Protein AF-A0A4Q4VV19-F1 (afdb_monomer_lite)

Secondary structure (DSSP, 8-state):
------------TTPPPEEEETT-------SS---S---EEEEEE-PPTT--TTT--S-S-EEEEEEE----------TT--S--PPP-------EEEES---PPP-S-B-TTTS--TT-TTT--TTTTS--S----SSPPPSSTT---BT--S-PPP--------

Sequence (166 aa):
MVRVDVEQSCLLENESTLTVAAGSEMGFGIDETSRHPGPQQAYLPRVPAGVTAMDCDGSGGWTRMYAAGTLANSSWAEPEDLSWGQAQFYTSCTQLRVTGNGTRMLGPLVNFPGTYTPTNPGVLIPGFWTYIKNYTPPGPALWPPGMKDTHVVKTFPPLEEEKDNE

pLDDT: mean 70.42, std 17.48, range [21.38, 93.88]

Foldseek 3Di:
DDDLAPVVFLQPVPADAAEDEPPDDDDDDDPDPPPDFAKDWDKDADQDPPADLNRRRRPRFIATAAIAHGQDLQPDDDPVPLPFDQADDDDDHHHYDYDDDDPDDGDDTDGPPPQDDCPDCQGRPRPPNHDDQFHDHGGDDHPPPPDDHHHGNNGDDPPPPPPPDD

Structure (mmCIF, N/CA/C/O backbone):
data_AF-A0A4Q4VV19-F1
#
_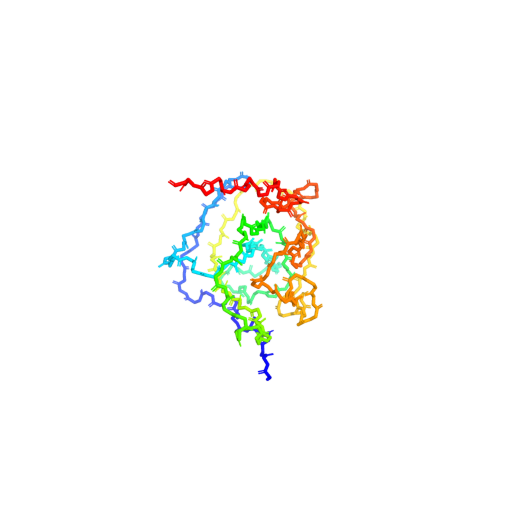entry.id   AF-A0A4Q4VV19-F1
#
loop_
_atom_site.group_PDB
_atom_site.id
_atom_site.type_symbol
_atom_site.label_atom_id
_atom_site.label_alt_id
_atom_site.label_comp_id
_atom_site.label_asym_id
_atom_site.label_entity_id
_atom_site.label_seq_id
_atom_site.pdbx_PDB_ins_code
_atom_site.Cartn_x
_atom_site.Cartn_y
_atom_site.Cartn_z
_atom_site.occupancy
_atom_site.B_iso_or_equiv
_atom_site.auth_seq_id
_atom_site.auth_comp_id
_atom_site.auth_asym_id
_atom_site.auth_atom_id
_atom_site.pdbx_PDB_model_num
ATOM 1 N N . MET A 1 1 ? 24.349 -1.673 -1.330 1.00 22.48 1 MET A N 1
ATOM 2 C CA . MET A 1 1 ? 23.567 -2.470 -0.363 1.00 22.48 1 MET A CA 1
ATOM 3 C C . MET A 1 1 ? 22.370 -1.617 0.019 1.00 22.48 1 MET A C 1
ATOM 5 O O . MET A 1 1 ? 22.543 -0.662 0.758 1.00 22.48 1 MET A O 1
ATOM 9 N N . VAL A 1 2 ? 21.216 -1.850 -0.608 1.00 21.38 2 VAL A N 1
ATOM 10 C CA . VAL A 1 2 ? 19.996 -1.050 -0.413 1.00 21.38 2 VAL A CA 1
ATOM 11 C C . VAL A 1 2 ? 19.071 -1.865 0.470 1.00 21.38 2 VAL A C 1
ATOM 13 O O . VAL A 1 2 ? 18.729 -2.993 0.118 1.00 21.38 2 VAL A O 1
ATOM 16 N N . ARG A 1 3 ? 18.729 -1.321 1.635 1.00 22.95 3 ARG A N 1
ATOM 17 C CA . ARG A 1 3 ? 17.734 -1.906 2.525 1.00 22.95 3 ARG A CA 1
ATOM 18 C C . ARG A 1 3 ? 16.349 -1.561 1.983 1.00 22.95 3 ARG A C 1
ATOM 20 O O . ARG A 1 3 ? 15.987 -0.393 1.927 1.00 22.95 3 ARG A O 1
ATOM 27 N N . VAL A 1 4 ? 15.591 -2.585 1.600 1.00 30.98 4 VAL A N 1
ATOM 28 C CA . VAL A 1 4 ? 14.123 -2.542 1.502 1.00 30.98 4 VAL A CA 1
ATOM 29 C C . VAL A 1 4 ? 13.588 -2.859 2.900 1.00 30.98 4 VAL A C 1
ATOM 31 O O . VAL A 1 4 ? 12.887 -3.844 3.109 1.00 30.98 4 VAL A O 1
ATOM 34 N N . ASP A 1 5 ? 14.018 -2.073 3.883 1.00 29.72 5 ASP A N 1
ATOM 35 C CA . ASP A 1 5 ? 13.438 -2.122 5.215 1.00 29.72 5 ASP A CA 1
ATOM 36 C C . ASP A 1 5 ? 12.301 -1.109 5.223 1.00 29.72 5 ASP A C 1
ATOM 38 O O . ASP A 1 5 ? 12.497 0.085 5.434 1.00 29.72 5 ASP A O 1
ATOM 42 N N . VAL A 1 6 ? 11.083 -1.615 5.040 1.00 42.00 6 VAL A N 1
ATOM 43 C CA . VAL A 1 6 ? 9.894 -1.010 5.652 1.00 42.00 6 VAL A CA 1
ATOM 44 C C . VAL A 1 6 ? 9.963 -1.312 7.165 1.00 42.00 6 VAL A C 1
ATOM 46 O O . VAL A 1 6 ? 9.051 -1.894 7.732 1.00 42.00 6 VAL A O 1
ATOM 49 N N . GLU A 1 7 ? 11.094 -0.993 7.814 1.00 38.69 7 GLU A N 1
ATOM 50 C CA . GLU A 1 7 ? 11.254 -0.977 9.279 1.00 38.69 7 GLU A CA 1
ATOM 51 C C . GLU A 1 7 ? 10.770 0.358 9.864 1.00 38.69 7 GLU A C 1
ATOM 53 O O . GLU A 1 7 ? 10.925 0.614 11.055 1.00 38.69 7 GLU A O 1
ATOM 58 N N . GLN A 1 8 ? 10.098 1.197 9.067 1.00 43.75 8 GLN A N 1
ATOM 59 C CA . GLN A 1 8 ? 9.054 2.043 9.632 1.00 43.75 8 GLN A CA 1
ATOM 60 C C . GLN A 1 8 ? 7.906 1.128 10.042 1.00 43.75 8 GLN A C 1
ATOM 62 O O . GLN A 1 8 ? 6.904 0.969 9.348 1.00 43.75 8 GLN A O 1
ATOM 67 N N . SER A 1 9 ? 8.099 0.489 11.190 1.00 47.19 9 SER A N 1
ATOM 68 C CA . SER A 1 9 ? 7.022 -0.004 12.019 1.00 47.19 9 SER A CA 1
ATOM 69 C C . SER A 1 9 ? 5.903 1.035 12.001 1.00 47.19 9 SER A C 1
ATOM 71 O O . SER A 1 9 ? 6.177 2.225 12.181 1.00 47.19 9 SER A O 1
ATOM 73 N N . CYS A 1 10 ? 4.656 0.612 11.812 1.00 51.34 10 CYS A N 1
ATOM 74 C CA . CYS A 1 10 ? 3.487 1.498 11.855 1.00 51.34 10 CYS A CA 1
ATOM 75 C C . CYS A 1 10 ? 3.200 1.959 13.309 1.00 51.34 10 CYS A C 1
ATOM 77 O O . CYS A 1 10 ? 2.053 2.173 13.690 1.00 51.34 10 CYS A O 1
ATOM 79 N N . LEU A 1 11 ? 4.257 2.096 14.127 1.00 51.03 11 LEU A N 1
ATOM 80 C CA . LEU A 1 11 ? 4.286 2.694 15.453 1.00 51.03 11 LEU A CA 1
ATOM 81 C C . LEU A 1 11 ? 4.033 4.188 15.287 1.00 51.03 11 LEU A C 1
ATOM 83 O O . LEU A 1 11 ? 4.935 5.023 15.272 1.00 51.03 11 LEU A O 1
ATOM 87 N N . LEU A 1 12 ? 2.760 4.506 15.112 1.00 56.03 12 LEU A N 1
ATOM 88 C CA . LEU A 1 12 ? 2.236 5.853 15.179 1.00 56.03 12 LEU A CA 1
ATOM 89 C C . LEU A 1 12 ? 2.118 6.219 16.655 1.00 56.03 12 LEU A C 1
ATOM 91 O O . LEU A 1 12 ? 1.025 6.273 17.224 1.00 56.03 12 LEU A O 1
ATOM 95 N N . GLU A 1 13 ? 3.264 6.410 17.305 1.00 51.66 13 GLU A N 1
ATOM 96 C CA . GLU A 1 13 ? 3.275 7.009 18.629 1.00 51.66 13 GLU A CA 1
ATOM 97 C C . GLU A 1 13 ? 2.723 8.434 18.488 1.00 51.66 13 GLU A C 1
ATOM 99 O O . GLU A 1 13 ? 3.317 9.285 17.829 1.00 51.66 13 GLU A O 1
ATOM 104 N N . ASN A 1 14 ? 1.572 8.687 19.123 1.00 52.53 14 ASN A N 1
ATOM 105 C CA . ASN A 1 14 ? 0.976 10.015 19.306 1.00 52.53 14 ASN A CA 1
ATOM 106 C C . ASN A 1 14 ? 0.177 10.620 18.124 1.00 52.53 14 ASN A C 1
ATOM 108 O O . ASN A 1 14 ? -0.032 11.834 18.096 1.00 52.53 14 ASN A O 1
ATOM 112 N N . GLU A 1 15 ? -0.316 9.813 17.177 1.00 61.34 15 GLU A N 1
ATOM 113 C CA . GLU A 1 15 ? -1.162 10.307 16.075 1.00 61.34 15 GLU A CA 1
ATOM 114 C C . GLU A 1 15 ? -2.671 10.176 16.367 1.00 61.34 15 GLU A C 1
ATOM 116 O O . GLU A 1 15 ? -3.120 9.251 17.043 1.00 61.34 15 GLU A O 1
ATOM 121 N N . SER A 1 16 ? -3.487 11.120 15.883 1.00 70.31 16 SER A N 1
ATOM 122 C CA . SER A 1 16 ? -4.941 11.096 16.091 1.00 70.31 16 SER A CA 1
ATOM 123 C C . SER A 1 16 ? -5.631 10.088 15.169 1.00 70.31 16 SER A C 1
ATOM 125 O O . SER A 1 16 ? -5.419 10.114 13.959 1.00 70.31 16 SER A O 1
ATOM 127 N N . THR A 1 17 ? -6.534 9.264 15.705 1.00 76.75 17 THR A N 1
ATOM 128 C CA . THR A 1 17 ? -7.353 8.351 14.893 1.00 76.75 17 THR A CA 1
ATOM 129 C C . TH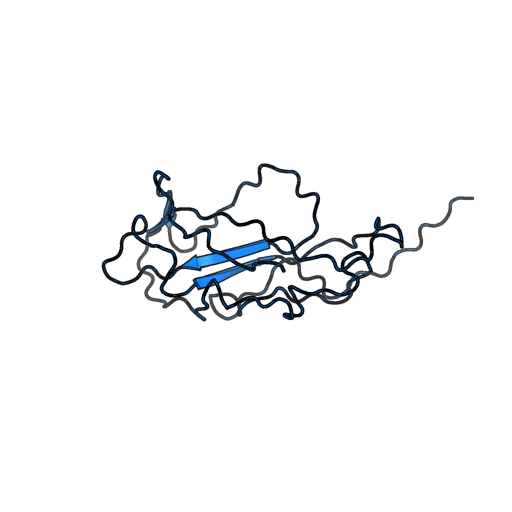R A 1 17 ? -8.482 9.087 14.158 1.00 76.75 17 THR A C 1
ATOM 131 O O . THR A 1 17 ? -9.383 9.648 14.787 1.00 76.75 17 THR A O 1
ATOM 134 N N . LEU A 1 18 ? -8.505 9.011 12.826 1.00 82.50 18 LEU A N 1
ATOM 135 C CA . LEU A 1 18 ? -9.595 9.536 12.000 1.00 82.50 18 LEU A CA 1
ATOM 136 C C . LEU A 1 18 ? -10.739 8.517 11.897 1.00 82.50 18 LEU A C 1
ATOM 138 O O . LEU A 1 18 ? -10.539 7.377 11.481 1.00 82.50 18 LEU A O 1
ATOM 142 N N . THR A 1 19 ? -11.964 8.914 12.243 1.00 86.44 19 THR A N 1
ATOM 143 C CA . THR A 1 19 ? -13.145 8.050 12.069 1.00 86.44 19 THR A CA 1
ATOM 144 C C . THR A 1 19 ? -13.738 8.226 10.674 1.00 86.44 19 THR A C 1
ATOM 146 O O . THR A 1 19 ? -14.067 9.343 10.284 1.00 86.44 19 THR A O 1
ATOM 149 N N . VAL A 1 20 ? -13.917 7.123 9.945 1.00 86.50 20 VAL A N 1
ATOM 150 C CA . VAL A 1 20 ? -14.476 7.102 8.583 1.00 86.50 20 VAL A CA 1
ATOM 151 C C . VAL A 1 20 ? -15.557 6.028 8.457 1.00 86.50 20 VAL A C 1
ATOM 153 O O . VAL A 1 20 ? -15.523 5.015 9.159 1.00 86.50 20 VAL A O 1
ATOM 156 N N . ALA A 1 21 ? -16.539 6.222 7.578 1.00 88.31 21 ALA A N 1
ATOM 157 C CA . ALA A 1 21 ? -17.501 5.172 7.242 1.00 88.31 21 ALA A CA 1
ATOM 158 C C . ALA A 1 21 ? -16.940 4.269 6.134 1.00 88.31 21 ALA A C 1
ATOM 160 O O . ALA A 1 21 ? -16.246 4.725 5.226 1.00 88.31 21 ALA A O 1
ATOM 161 N N . ALA A 1 22 ? -17.233 2.969 6.192 1.00 88.12 22 ALA A N 1
ATOM 162 C CA . ALA A 1 22 ? -16.875 2.044 5.124 1.00 88.12 22 ALA A CA 1
ATOM 163 C C . ALA A 1 22 ? -17.518 2.488 3.798 1.00 88.12 22 ALA A C 1
ATOM 165 O O . ALA A 1 22 ? -18.726 2.714 3.733 1.00 88.12 22 ALA A O 1
ATOM 166 N N . GLY A 1 23 ? -16.705 2.587 2.742 1.00 85.50 23 GLY A N 1
ATOM 167 C CA . GLY A 1 23 ? -17.132 3.072 1.426 1.00 85.50 23 GLY A CA 1
ATOM 168 C C . GLY A 1 23 ? -16.988 4.584 1.220 1.00 85.50 23 GLY A C 1
ATOM 169 O O . GLY A 1 23 ? -17.242 5.051 0.115 1.00 85.50 23 GLY A O 1
ATOM 170 N N . SER A 1 24 ? -16.568 5.345 2.235 1.00 85.94 24 SER A N 1
ATOM 171 C CA . SER A 1 24 ? -16.185 6.747 2.053 1.00 85.94 24 SER A CA 1
ATOM 172 C C . SER A 1 24 ? -14.887 6.876 1.255 1.00 85.94 24 SER A C 1
ATOM 174 O O . SER A 1 24 ? -13.967 6.072 1.412 1.00 85.94 24 SER A O 1
ATOM 176 N N . GLU A 1 25 ? -14.801 7.927 0.441 1.00 82.94 25 GLU A N 1
ATOM 177 C CA . GLU A 1 25 ? -13.544 8.361 -0.166 1.00 82.94 25 GLU A CA 1
ATOM 178 C C . GLU A 1 25 ? -12.727 9.179 0.837 1.00 82.94 25 GLU A C 1
ATOM 180 O O . GLU A 1 25 ? -13.267 9.964 1.619 1.00 82.94 25 GLU A O 1
ATOM 185 N N . MET A 1 26 ? -11.412 8.987 0.804 1.00 78.94 26 MET A N 1
ATOM 186 C CA . MET A 1 26 ? -10.449 9.735 1.603 1.00 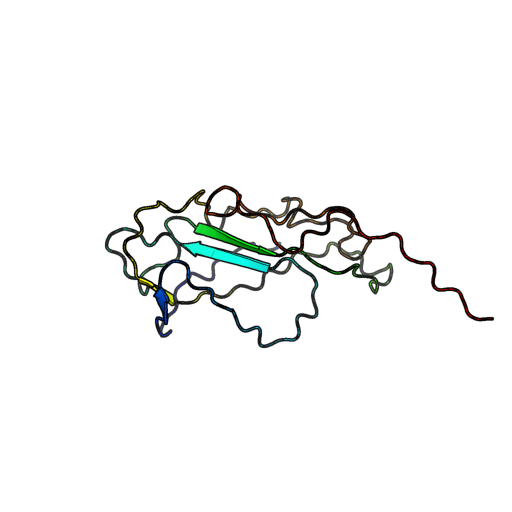78.94 26 MET A CA 1
ATOM 187 C C . MET A 1 26 ? -9.252 10.119 0.736 1.00 78.94 26 MET A C 1
ATOM 189 O O . MET A 1 26 ? -8.902 9.398 -0.198 1.00 78.94 26 MET A O 1
ATOM 193 N N . GLY A 1 27 ? -8.634 11.254 1.053 1.00 75.62 27 GLY A N 1
ATOM 194 C CA . GLY A 1 27 ? -7.437 11.746 0.379 1.00 75.62 27 GLY A CA 1
ATOM 195 C C . GLY A 1 27 ? -6.235 11.767 1.314 1.00 75.62 27 GLY A C 1
ATOM 196 O O . GLY A 1 27 ? -6.386 11.915 2.526 1.00 75.62 27 GLY A O 1
ATOM 197 N N . PHE A 1 28 ? -5.045 11.658 0.730 1.00 75.56 28 PHE A N 1
ATOM 198 C CA . PHE A 1 28 ? -3.776 11.874 1.415 1.00 75.56 28 PHE A CA 1
ATOM 199 C C . PHE A 1 28 ? -3.166 13.176 0.899 1.00 75.56 28 PHE A C 1
ATOM 201 O O . PHE A 1 28 ? -3.052 13.371 -0.312 1.00 75.56 28 PHE A O 1
ATOM 208 N N . GLY A 1 29 ? -2.812 14.076 1.816 1.00 72.00 29 GLY A N 1
ATOM 209 C CA . GLY A 1 29 ? -2.055 15.276 1.476 1.00 72.00 29 GLY A CA 1
ATOM 210 C C . GLY A 1 29 ? -0.598 14.918 1.198 1.00 72.00 29 GLY A C 1
ATOM 211 O O . GLY A 1 29 ? -0.017 14.106 1.914 1.00 72.00 29 GLY A O 1
ATOM 212 N N . ILE A 1 30 ? -0.015 15.527 0.169 1.00 68.50 30 ILE A N 1
ATOM 213 C CA . ILE A 1 30 ? 1.415 15.440 -0.133 1.00 68.50 30 ILE A CA 1
ATOM 214 C C . ILE A 1 30 ? 1.957 16.865 -0.012 1.00 68.50 30 ILE A C 1
ATOM 216 O O . ILE A 1 30 ? 1.543 17.739 -0.771 1.00 68.50 30 ILE A O 1
ATOM 220 N N . ASP A 1 31 ? 2.834 17.105 0.966 1.00 67.00 31 ASP A N 1
ATOM 221 C CA . ASP A 1 31 ? 3.391 18.438 1.285 1.00 67.00 31 ASP A CA 1
ATOM 222 C C . ASP A 1 31 ? 4.672 18.760 0.490 1.00 67.00 31 ASP A C 1
ATOM 224 O O . ASP A 1 31 ? 5.459 19.647 0.806 1.00 67.00 31 ASP A O 1
ATOM 228 N N . GLU A 1 32 ? 4.896 18.020 -0.589 1.00 60.56 32 GLU A N 1
ATOM 229 C CA . GLU A 1 32 ? 5.959 18.266 -1.546 1.00 60.56 32 GLU A CA 1
ATOM 230 C C . GLU A 1 32 ? 5.384 18.171 -2.958 1.00 60.56 32 GLU A C 1
ATOM 232 O O . GLU A 1 32 ? 4.605 17.277 -3.287 1.00 60.56 32 GLU A O 1
ATOM 237 N N . THR A 1 33 ? 5.766 19.094 -3.838 1.00 59.25 33 THR A N 1
ATOM 238 C CA . THR A 1 33 ? 5.568 18.884 -5.275 1.00 59.25 33 THR A CA 1
ATOM 239 C C . THR A 1 33 ? 6.381 17.651 -5.657 1.00 59.25 33 THR A C 1
ATOM 241 O O . THR A 1 33 ? 7.602 17.765 -5.741 1.00 59.25 33 THR A O 1
ATOM 244 N N . SER A 1 34 ? 5.749 16.483 -5.829 1.00 56.16 34 SER A N 1
ATOM 245 C CA . SER A 1 34 ? 6.425 15.236 -6.203 1.00 56.16 34 SER A CA 1
ATOM 246 C C . SER A 1 34 ? 7.225 15.446 -7.490 1.00 56.16 34 SER A C 1
ATOM 248 O O . SER A 1 34 ? 6.677 15.447 -8.590 1.00 56.16 34 SER A O 1
ATOM 250 N N . ARG A 1 35 ? 8.535 15.673 -7.352 1.00 62.38 35 ARG A N 1
ATOM 251 C CA . ARG A 1 35 ? 9.452 15.853 -8.489 1.00 62.38 35 ARG A CA 1
ATOM 252 C C . ARG A 1 35 ? 9.861 14.519 -9.109 1.00 62.38 35 ARG A C 1
ATOM 254 O O . ARG A 1 35 ? 10.377 14.504 -10.222 1.00 62.38 35 ARG A O 1
ATOM 261 N N . HIS A 1 36 ? 9.617 13.412 -8.408 1.00 70.56 36 HIS A N 1
ATOM 262 C CA . HIS A 1 36 ? 9.913 12.069 -8.886 1.00 70.56 36 HIS A CA 1
ATOM 263 C C . HIS A 1 36 ? 8.651 11.412 -9.454 1.00 70.56 36 HIS A C 1
ATOM 265 O O . HIS A 1 36 ? 7.639 11.327 -8.752 1.00 70.56 36 HIS A O 1
ATOM 271 N N . PRO A 1 37 ? 8.684 10.941 -10.713 1.00 72.19 37 PRO A N 1
ATOM 272 C CA . PRO A 1 37 ? 7.603 10.132 -11.237 1.00 72.19 37 PRO A CA 1
ATOM 273 C C . PRO A 1 37 ? 7.614 8.772 -10.535 1.00 72.19 37 PRO A C 1
ATOM 275 O O . PRO A 1 37 ? 8.665 8.209 -10.244 1.00 72.19 37 PRO A O 1
ATOM 278 N N . GLY A 1 38 ? 6.433 8.230 -10.268 1.00 76.00 38 GLY A N 1
ATOM 279 C CA . GLY A 1 38 ? 6.281 6.919 -9.651 1.00 76.00 38 GLY A CA 1
ATOM 280 C C . GLY A 1 38 ? 4.813 6.584 -9.405 1.00 76.00 38 GLY A C 1
ATOM 281 O O . GLY A 1 38 ? 3.962 7.477 -9.458 1.00 76.00 38 GLY A O 1
ATOM 282 N N . PRO A 1 39 ? 4.485 5.303 -9.183 1.00 80.62 39 PRO A N 1
ATOM 283 C CA . PRO A 1 39 ? 3.141 4.937 -8.772 1.00 80.62 39 PRO A CA 1
ATOM 284 C C . PRO A 1 39 ? 2.822 5.471 -7.378 1.00 80.62 39 PRO A C 1
ATOM 286 O O . PRO A 1 39 ? 3.694 5.589 -6.519 1.00 80.62 39 PRO A O 1
ATOM 289 N N . GLN A 1 40 ? 1.535 5.657 -7.121 1.00 84.38 40 GLN A N 1
ATOM 290 C CA . GLN A 1 40 ? 1.011 5.857 -5.776 1.00 84.38 40 GLN A CA 1
ATOM 291 C C . GLN A 1 40 ? 0.220 4.620 -5.373 1.00 84.38 40 GLN A C 1
ATOM 293 O O . GLN A 1 40 ? -0.562 4.098 -6.166 1.00 84.38 40 GLN A O 1
ATOM 298 N N . GLN A 1 41 ? 0.418 4.123 -4.156 1.00 87.62 41 GLN A N 1
ATOM 299 C CA . GLN A 1 41 ? -0.281 2.937 -3.668 1.00 87.62 41 GLN A CA 1
ATOM 300 C C . GLN A 1 41 ? -0.696 3.134 -2.216 1.00 87.62 41 GLN A C 1
ATOM 302 O O . GLN A 1 41 ? 0.069 3.691 -1.434 1.00 87.62 41 GLN A O 1
ATOM 307 N N . ALA A 1 42 ? -1.882 2.643 -1.855 1.00 89.31 42 ALA A N 1
ATOM 308 C CA . ALA A 1 42 ? -2.353 2.643 -0.474 1.00 89.31 42 ALA A CA 1
ATOM 309 C C . ALA A 1 42 ? -2.767 1.235 -0.044 1.00 89.31 42 ALA A C 1
ATOM 311 O O . ALA A 1 42 ? -3.427 0.497 -0.789 1.00 89.31 42 ALA A O 1
ATOM 312 N N . TYR A 1 43 ? -2.386 0.886 1.180 1.00 90.69 43 TYR A N 1
ATOM 313 C CA . TYR A 1 43 ? -2.637 -0.412 1.786 1.00 90.69 43 TYR A CA 1
ATOM 314 C C . TYR A 1 43 ? -3.368 -0.244 3.114 1.00 90.69 43 TYR A C 1
ATOM 316 O O . TYR A 1 43 ? -3.132 0.715 3.842 1.00 90.69 43 TYR A O 1
ATOM 324 N N . LEU A 1 44 ? -4.236 -1.201 3.434 1.00 87.69 44 LEU A N 1
ATOM 325 C CA . LEU A 1 44 ? -4.917 -1.278 4.721 1.00 87.69 44 LEU A CA 1
ATOM 326 C C . LEU A 1 44 ? -4.438 -2.533 5.468 1.00 87.69 44 LEU A C 1
ATOM 328 O O . LEU A 1 44 ? -4.555 -3.634 4.909 1.00 87.69 44 LEU A O 1
ATOM 332 N N . PRO A 1 45 ? -3.895 -2.404 6.694 1.00 83.50 45 PRO A N 1
ATOM 333 C CA . PRO A 1 45 ? -3.469 -3.552 7.474 1.00 83.50 45 PRO A CA 1
ATOM 334 C C . PRO A 1 45 ? -4.680 -4.254 8.081 1.00 83.50 45 PRO A C 1
ATOM 336 O O . PRO A 1 45 ? -5.672 -3.632 8.472 1.00 83.50 45 PRO A O 1
ATOM 339 N N . ARG A 1 46 ? -4.588 -5.575 8.214 1.00 77.69 46 ARG A N 1
ATOM 340 C CA . ARG A 1 46 ? -5.468 -6.310 9.115 1.00 77.69 46 ARG A CA 1
ATOM 341 C C . ARG A 1 46 ? -4.948 -6.118 10.538 1.00 77.69 46 ARG A C 1
ATOM 343 O O . ARG A 1 46 ? -3.925 -6.689 10.889 1.00 77.69 46 ARG A O 1
ATOM 350 N N . VAL A 1 47 ? -5.705 -5.407 11.371 1.00 75.88 47 VAL A N 1
ATOM 351 C CA . VAL A 1 47 ? -5.439 -5.361 12.816 1.00 75.88 47 VAL A CA 1
ATOM 352 C C . VAL A 1 47 ? -5.766 -6.737 13.421 1.00 75.88 47 VAL A C 1
ATOM 354 O O . VAL A 1 47 ? -6.892 -7.220 13.235 1.00 75.88 47 VAL A O 1
ATOM 357 N N . PRO A 1 48 ? -4.817 -7.413 14.097 1.00 75.94 48 PRO A N 1
ATOM 358 C CA . PRO A 1 48 ? -5.089 -8.691 14.746 1.00 75.94 48 PRO A CA 1
ATOM 359 C C . PRO A 1 48 ? -6.203 -8.584 15.797 1.00 75.94 48 PRO A C 1
ATOM 361 O O . PRO A 1 48 ? -6.427 -7.536 16.402 1.00 75.94 48 PRO A O 1
ATOM 364 N N . ALA A 1 49 ? -6.919 -9.685 16.033 1.00 77.88 49 ALA A N 1
ATOM 365 C CA . ALA A 1 49 ? -7.981 -9.701 17.034 1.00 77.88 49 ALA A CA 1
ATOM 366 C C . ALA A 1 49 ? -7.416 -9.372 18.427 1.00 77.88 49 ALA A C 1
ATOM 368 O O . ALA A 1 49 ? -6.456 -9.998 18.869 1.00 77.88 49 ALA A O 1
ATOM 369 N N . GLY A 1 50 ? -8.029 -8.406 19.113 1.00 78.56 50 GLY A N 1
ATOM 370 C CA . GLY A 1 50 ? -7.591 -7.954 20.438 1.00 78.56 50 GLY A CA 1
ATOM 371 C C . GLY A 1 50 ? -6.478 -6.901 20.430 1.00 78.56 50 GLY A C 1
ATOM 372 O O . GLY A 1 50 ? -6.092 -6.452 21.502 1.00 78.56 50 GLY A O 1
ATOM 373 N N . VAL A 1 51 ? -6.001 -6.481 19.255 1.00 78.38 51 VAL A N 1
ATOM 374 C CA . VAL A 1 51 ? -5.026 -5.393 19.093 1.00 78.38 51 VAL A CA 1
ATOM 375 C C . VAL A 1 51 ? -5.773 -4.110 18.728 1.00 78.38 51 VAL A C 1
ATOM 377 O O . VAL A 1 51 ? -6.733 -4.140 17.952 1.00 78.38 51 VAL A O 1
ATOM 380 N N . THR A 1 52 ? -5.388 -2.977 19.316 1.00 76.19 52 THR A N 1
ATOM 381 C CA . THR A 1 52 ? -5.944 -1.674 18.927 1.00 76.19 52 THR A CA 1
ATOM 382 C C . THR A 1 52 ? -5.203 -1.126 17.707 1.00 76.19 52 THR A C 1
ATOM 384 O O . THR A 1 52 ? -4.102 -1.562 17.395 1.00 76.19 52 THR A O 1
ATOM 387 N N . ALA A 1 53 ? -5.769 -0.137 17.009 1.00 71.38 53 ALA A N 1
ATOM 388 C CA . ALA A 1 53 ? -5.031 0.543 15.939 1.00 71.38 53 ALA A CA 1
ATOM 389 C C . ALA A 1 53 ? -3.736 1.212 16.447 1.00 71.38 53 ALA A C 1
ATOM 391 O O . ALA A 1 53 ? -2.791 1.344 15.680 1.00 71.38 53 ALA A O 1
ATOM 392 N N . MET A 1 54 ? -3.697 1.597 17.728 1.00 71.75 54 MET A N 1
ATOM 393 C CA . MET A 1 54 ? -2.539 2.216 18.374 1.00 71.75 54 MET A CA 1
ATOM 394 C C . MET A 1 54 ? -1.433 1.202 18.686 1.00 71.75 54 MET A C 1
ATOM 396 O O . MET A 1 54 ? -0.259 1.527 18.562 1.00 71.75 54 MET A O 1
ATOM 400 N N . ASP A 1 55 ? -1.812 -0.028 19.032 1.00 74.62 55 ASP A N 1
ATOM 401 C CA . ASP A 1 55 ? -0.879 -1.116 19.355 1.00 74.62 55 ASP A CA 1
ATOM 402 C C . ASP A 1 55 ? -0.519 -1.971 18.127 1.00 74.62 55 ASP A C 1
ATOM 404 O O . ASP A 1 55 ? 0.195 -2.968 18.236 1.00 74.62 55 ASP A O 1
ATOM 408 N N . CYS A 1 56 ? -1.059 -1.631 16.953 1.00 74.69 56 CYS A N 1
ATOM 409 C CA . CYS A 1 56 ? -0.805 -2.357 15.720 1.00 74.69 56 CYS A CA 1
ATOM 410 C C . CYS A 1 56 ? 0.578 -1.986 15.177 1.00 74.69 56 CYS A C 1
ATOM 412 O O . CYS A 1 56 ? 0.779 -0.906 14.630 1.00 74.69 56 CYS A O 1
ATOM 414 N N . ASP A 1 57 ? 1.520 -2.918 15.266 1.00 74.62 57 ASP A N 1
ATOM 415 C CA . ASP A 1 57 ? 2.885 -2.766 14.750 1.00 74.62 57 ASP A CA 1
ATOM 416 C C . ASP A 1 57 ? 2.984 -2.873 13.213 1.00 74.62 57 ASP A C 1
ATOM 418 O O . ASP A 1 57 ? 4.050 -2.656 12.634 1.00 74.62 57 ASP A O 1
ATOM 422 N N . GLY A 1 58 ? 1.872 -3.179 12.536 1.00 75.31 58 GLY A N 1
ATOM 423 C CA . GLY A 1 58 ? 1.823 -3.435 11.095 1.00 75.31 58 GLY A CA 1
ATOM 424 C C . GLY A 1 58 ? 2.009 -4.909 10.715 1.00 75.31 58 GLY A C 1
ATOM 425 O O . GLY A 1 58 ? 2.062 -5.236 9.526 1.00 75.31 58 GLY A O 1
ATOM 426 N N . SER A 1 59 ? 2.080 -5.815 11.693 1.00 75.75 59 SER A N 1
ATOM 427 C CA . SER A 1 59 ? 2.002 -7.257 11.463 1.00 75.75 59 SER A CA 1
ATOM 428 C C . SER A 1 59 ? 0.568 -7.702 11.122 1.00 75.75 59 SER A C 1
ATOM 430 O O . SER A 1 59 ? -0.405 -6.972 11.301 1.00 75.75 59 SER A O 1
ATOM 432 N N . GLY A 1 60 ? 0.410 -8.917 10.582 1.00 75.06 60 GLY A N 1
ATOM 433 C CA . GLY A 1 60 ? -0.914 -9.491 10.272 1.00 75.06 60 GLY A CA 1
ATOM 434 C C . GLY A 1 60 ? -1.389 -9.320 8.823 1.00 75.06 60 GLY A C 1
ATOM 435 O O . GLY A 1 60 ? -2.441 -9.851 8.454 1.00 75.06 60 GLY A O 1
ATOM 436 N N . GLY A 1 61 ? -0.579 -8.673 7.986 1.00 87.44 61 GLY A N 1
ATOM 437 C CA . GLY A 1 61 ? -0.765 -8.597 6.542 1.00 87.44 61 GLY A CA 1
ATOM 438 C C . GLY A 1 61 ? -1.578 -7.389 6.077 1.00 87.44 61 GLY A C 1
ATOM 439 O O . GLY A 1 61 ? -2.441 -6.854 6.771 1.00 87.44 61 GLY A O 1
ATOM 440 N N . TRP A 1 62 ? -1.303 -6.988 4.844 1.00 90.06 62 TRP A N 1
ATOM 441 C CA . TRP A 1 62 ? -1.750 -5.756 4.214 1.00 90.06 62 TRP A CA 1
ATOM 442 C C . TRP A 1 62 ? -2.545 -6.070 2.959 1.00 90.06 62 TRP A C 1
ATOM 444 O O . TRP A 1 62 ? -2.159 -6.925 2.165 1.00 90.06 62 TRP A O 1
ATOM 454 N N . THR A 1 63 ? -3.656 -5.370 2.766 1.00 92.19 63 THR A N 1
ATOM 455 C CA . THR A 1 63 ? -4.469 -5.464 1.549 1.00 92.19 63 THR A CA 1
ATOM 456 C C . THR A 1 63 ? -4.298 -4.203 0.724 1.00 92.19 63 THR A C 1
ATOM 458 O O . THR A 1 63 ? -4.405 -3.102 1.263 1.00 92.19 63 THR A O 1
ATOM 461 N N . ARG A 1 64 ? -4.051 -4.347 -0.583 1.00 92.50 64 ARG A N 1
ATOM 462 C CA . ARG A 1 64 ? -3.943 -3.197 -1.489 1.00 92.50 64 ARG A CA 1
ATOM 463 C C . ARG A 1 64 ? -5.331 -2.631 -1.771 1.00 92.50 64 ARG A C 1
ATOM 465 O O . ARG A 1 64 ? -6.176 -3.324 -2.331 1.00 92.50 64 ARG A O 1
ATOM 472 N N . MET A 1 65 ? -5.553 -1.379 -1.388 1.00 90.00 65 MET A N 1
ATOM 473 C CA . MET A 1 65 ? -6.842 -0.689 -1.537 1.00 90.00 65 MET A CA 1
ATOM 474 C C . MET A 1 65 ? -6.853 0.237 -2.748 1.00 90.00 65 MET A C 1
ATOM 476 O O . MET A 1 65 ? -7.887 0.439 -3.377 1.00 90.00 65 MET A O 1
ATOM 480 N N . TYR A 1 66 ? -5.686 0.788 -3.079 1.00 88.88 66 TYR A N 1
ATOM 481 C CA . TYR A 1 66 ? -5.524 1.748 -4.156 1.00 88.88 66 TYR A CA 1
ATOM 482 C C . TYR A 1 66 ? -4.175 1.572 -4.842 1.00 88.88 66 TYR A C 1
ATOM 484 O O . TYR A 1 66 ? -3.166 1.288 -4.191 1.00 88.88 66 TYR A O 1
ATOM 492 N N . ALA A 1 67 ? -4.171 1.775 -6.155 1.00 85.75 67 ALA A N 1
ATOM 493 C CA . ALA A 1 67 ? -2.968 1.933 -6.945 1.00 85.75 67 ALA A CA 1
ATOM 494 C C . ALA A 1 67 ? -3.254 2.871 -8.117 1.00 85.75 67 ALA A C 1
ATOM 496 O O . ALA A 1 67 ? -4.181 2.620 -8.890 1.00 85.75 67 ALA A O 1
ATOM 497 N N . ALA A 1 68 ? -2.428 3.904 -8.251 1.00 77.56 68 ALA A N 1
ATOM 498 C CA . ALA A 1 68 ? -2.331 4.737 -9.435 1.00 77.56 68 ALA A CA 1
ATOM 499 C C . ALA A 1 68 ? -0.965 4.559 -10.094 1.00 77.56 68 ALA A C 1
ATOM 501 O O . ALA A 1 68 ? 0.067 4.595 -9.419 1.00 77.56 68 ALA A O 1
ATOM 502 N N . GLY A 1 69 ? -0.965 4.356 -11.410 1.00 71.75 69 GLY A N 1
ATOM 503 C CA . GLY A 1 69 ? 0.248 4.360 -12.224 1.00 71.75 69 GLY A CA 1
ATOM 504 C C . GLY A 1 69 ? 0.794 5.770 -12.467 1.00 71.75 69 GLY A C 1
ATOM 505 O O . GLY A 1 69 ? 0.238 6.769 -12.013 1.00 71.75 69 GLY A O 1
ATOM 506 N N . THR A 1 70 ? 1.899 5.850 -13.204 1.00 64.38 70 THR A N 1
ATOM 507 C CA . THR A 1 70 ? 2.458 7.124 -13.666 1.00 64.38 70 THR A CA 1
ATOM 508 C C . THR A 1 70 ? 1.707 7.614 -14.902 1.00 64.38 70 THR A C 1
ATOM 510 O O . THR A 1 70 ? 1.356 6.821 -15.770 1.00 64.38 70 THR A O 1
ATOM 513 N N . LEU A 1 71 ? 1.481 8.927 -15.007 1.00 53.97 71 LEU A N 1
ATOM 514 C CA . LEU A 1 71 ? 0.866 9.555 -16.188 1.00 53.97 71 LEU A CA 1
ATOM 515 C C . LEU A 1 71 ? 1.884 10.108 -17.197 1.00 53.97 71 LEU A C 1
ATOM 517 O O . LEU A 1 71 ? 1.490 10.529 -18.281 1.00 53.97 71 LEU A O 1
ATOM 521 N N . ALA A 1 72 ? 3.176 10.130 -16.863 1.00 53.44 72 ALA A N 1
ATOM 522 C CA . ALA A 1 72 ? 4.160 10.919 -17.596 1.00 53.44 72 ALA A CA 1
ATOM 523 C C . ALA A 1 72 ? 5.208 10.072 -18.329 1.00 53.44 72 ALA A C 1
ATOM 525 O O . ALA A 1 72 ? 5.847 9.195 -17.748 1.00 53.44 72 ALA A O 1
ATOM 526 N N . ASN A 1 73 ? 5.413 10.435 -19.598 1.00 47.94 73 ASN A N 1
ATOM 527 C CA . ASN A 1 73 ? 6.684 10.336 -20.304 1.00 47.94 73 ASN A CA 1
ATOM 528 C C . ASN A 1 73 ? 7.708 11.186 -19.535 1.00 47.94 73 ASN A C 1
ATOM 530 O O . ASN A 1 73 ? 7.663 12.413 -19.602 1.00 47.94 73 ASN A O 1
ATOM 534 N N . SER A 1 74 ? 8.582 10.570 -18.745 1.00 48.41 74 SER A N 1
ATOM 535 C CA . SER A 1 74 ? 9.694 11.303 -18.149 1.00 48.41 74 SER A CA 1
ATOM 536 C C . SER A 1 74 ? 10.776 11.482 -19.212 1.00 48.41 74 SER A C 1
ATOM 538 O O . SER A 1 74 ? 11.592 10.590 -19.411 1.00 48.41 74 SER A O 1
ATOM 540 N N . SER A 1 75 ? 10.783 12.612 -19.909 1.00 46.78 75 SER A N 1
ATOM 541 C CA . SER A 1 75 ? 11.868 12.981 -20.820 1.00 46.78 75 SER A CA 1
ATOM 542 C C . SER A 1 75 ? 12.539 14.257 -20.329 1.00 46.78 75 SER A C 1
ATOM 544 O O . SER A 1 75 ? 12.135 15.325 -20.763 1.00 46.78 75 SER A O 1
ATOM 546 N N . TRP A 1 76 ? 13.515 14.119 -19.420 1.00 46.41 76 TRP A N 1
ATOM 547 C CA . TRP A 1 76 ? 14.625 15.069 -19.179 1.00 46.41 76 TRP A CA 1
ATOM 548 C C . TRP A 1 76 ? 15.825 14.389 -18.483 1.00 46.41 76 TRP A C 1
ATOM 550 O O . TRP A 1 76 ? 16.546 15.035 -17.728 1.00 46.41 76 TRP A O 1
ATOM 560 N N . ALA A 1 77 ? 16.040 13.082 -18.675 1.00 48.62 77 ALA A N 1
ATOM 561 C CA . ALA A 1 77 ? 17.302 12.485 -18.238 1.00 48.62 77 ALA A CA 1
ATOM 562 C C . ALA A 1 77 ? 18.329 12.618 -19.358 1.00 48.62 77 ALA A C 1
ATOM 564 O O . ALA A 1 77 ? 18.153 12.046 -20.435 1.00 48.62 77 ALA A O 1
ATOM 565 N N . GLU A 1 78 ? 19.393 13.368 -19.086 1.00 47.84 78 GLU A N 1
ATOM 566 C CA . GLU A 1 78 ? 20.583 13.368 -19.926 1.00 47.84 78 GLU A CA 1
ATOM 567 C C . GLU A 1 78 ? 21.202 11.950 -19.942 1.00 47.84 78 GLU A C 1
ATOM 569 O O . GLU A 1 78 ? 21.118 11.230 -18.938 1.00 47.84 78 GLU A O 1
ATOM 574 N N . PRO A 1 79 ? 21.812 11.503 -21.060 1.00 52.00 79 PRO A N 1
ATOM 575 C CA . PRO A 1 79 ? 22.199 10.101 -21.290 1.00 52.00 79 PRO A CA 1
ATOM 576 C C . PRO A 1 79 ? 23.156 9.494 -20.249 1.00 52.00 79 PRO A C 1
ATOM 578 O O . PRO A 1 79 ? 23.321 8.275 -20.191 1.00 52.00 79 PRO A O 1
ATOM 581 N N . GLU A 1 80 ? 23.805 10.33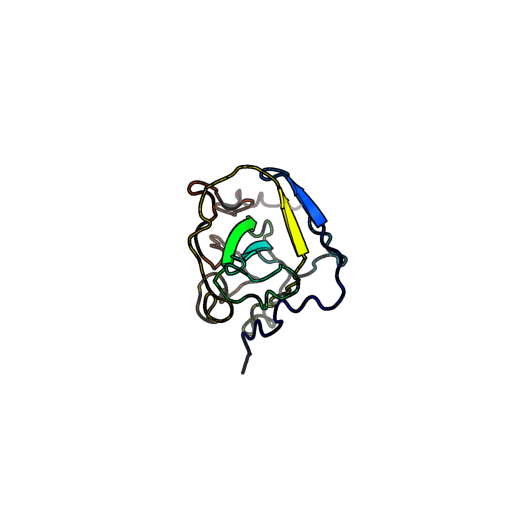1 -19.446 1.00 50.19 80 GLU A N 1
ATOM 582 C CA . GLU A 1 80 ? 24.833 9.956 -18.477 1.00 50.19 80 GLU A CA 1
ATOM 583 C C . GLU A 1 80 ? 24.297 9.621 -17.070 1.00 50.19 80 GLU A C 1
ATOM 585 O O . GLU A 1 80 ? 24.999 8.963 -16.304 1.00 50.19 80 GLU A O 1
ATOM 590 N N . ASP A 1 81 ? 23.023 9.915 -16.773 1.00 48.12 81 ASP A N 1
ATOM 591 C CA . ASP A 1 81 ? 22.369 9.590 -15.488 1.00 48.12 81 ASP A CA 1
ATOM 592 C C . ASP A 1 81 ? 21.560 8.276 -15.505 1.00 48.12 81 ASP A C 1
ATOM 594 O O . ASP A 1 81 ? 20.872 7.930 -14.542 1.00 48.12 81 ASP A O 1
ATOM 598 N N . LEU A 1 82 ? 21.708 7.458 -16.555 1.00 48.72 82 LEU A N 1
ATOM 599 C CA . LEU A 1 82 ? 21.148 6.096 -16.665 1.00 48.72 82 LEU A CA 1
ATOM 600 C C . LEU A 1 82 ? 21.793 5.082 -15.696 1.00 48.72 82 LEU A C 1
ATOM 602 O O . LEU A 1 82 ? 21.684 3.865 -15.879 1.00 48.72 82 LEU A O 1
ATOM 606 N N . SER A 1 83 ? 22.473 5.567 -14.656 1.00 42.19 83 SER A N 1
ATOM 607 C CA . SER A 1 83 ? 22.896 4.739 -13.539 1.00 42.19 83 SER A CA 1
ATOM 608 C C . SER A 1 83 ? 21.653 4.133 -12.889 1.00 42.19 83 SER A C 1
ATOM 610 O O . SER A 1 83 ? 20.632 4.798 -12.753 1.00 42.19 83 SER A O 1
ATOM 612 N N . TRP A 1 84 ? 21.724 2.845 -12.558 1.00 43.66 84 TRP A N 1
ATOM 613 C CA . TRP A 1 84 ? 20.698 2.049 -11.886 1.00 43.66 84 TRP A CA 1
ATOM 614 C C . TRP A 1 84 ? 19.863 2.869 -10.893 1.00 43.66 84 TRP A C 1
ATOM 616 O O . TRP A 1 84 ? 20.226 2.985 -9.722 1.00 43.66 84 TRP A O 1
ATOM 626 N N . GLY A 1 85 ? 18.750 3.434 -11.369 1.00 53.28 85 GLY A N 1
ATOM 627 C CA . GLY A 1 85 ? 17.827 4.199 -10.550 1.00 53.28 85 GLY A CA 1
ATOM 628 C C . GLY A 1 85 ? 17.258 3.258 -9.506 1.00 53.28 85 GLY A C 1
ATOM 629 O O . GLY A 1 85 ? 16.439 2.394 -9.816 1.00 53.28 85 GLY A O 1
ATOM 630 N N . GLN A 1 86 ? 17.759 3.356 -8.281 1.00 67.44 86 GLN A N 1
ATOM 631 C CA . GLN A 1 86 ? 17.214 2.601 -7.166 1.00 67.44 86 GLN A CA 1
ATOM 632 C C . GLN A 1 86 ? 15.818 3.154 -6.904 1.00 67.44 86 GLN A C 1
ATOM 634 O O . GLN A 1 86 ? 15.663 4.363 -6.735 1.00 67.44 86 GLN A O 1
ATOM 639 N N . ALA A 1 87 ? 14.808 2.283 -6.899 1.00 74.38 87 ALA A N 1
ATOM 640 C CA . ALA A 1 87 ? 13.455 2.685 -6.547 1.00 74.38 87 ALA A CA 1
ATOM 641 C C . ALA A 1 87 ? 13.465 3.387 -5.184 1.00 74.38 87 ALA A C 1
ATOM 643 O O . ALA A 1 87 ? 13.959 2.839 -4.196 1.00 74.38 87 ALA A O 1
ATOM 644 N N . GLN A 1 88 ? 12.928 4.601 -5.152 1.00 77.81 88 GLN A N 1
ATOM 645 C CA . GLN A 1 88 ? 12.755 5.374 -3.932 1.00 77.81 88 GLN A CA 1
ATOM 646 C C . GLN A 1 88 ? 11.335 5.135 -3.420 1.00 77.81 88 GLN A C 1
ATOM 648 O O . GLN A 1 88 ? 10.364 5.330 -4.150 1.00 77.81 88 GLN A O 1
ATOM 653 N N . PHE A 1 89 ? 11.217 4.675 -2.176 1.00 80.56 89 PHE A N 1
ATOM 654 C CA . PHE A 1 89 ? 9.933 4.441 -1.525 1.00 80.56 89 PHE A CA 1
ATOM 655 C C . PHE A 1 89 ? 9.706 5.531 -0.483 1.00 80.56 89 PHE A C 1
ATOM 657 O O . PHE A 1 89 ? 10.456 5.627 0.485 1.00 80.56 89 PHE A O 1
ATOM 664 N N . TYR A 1 90 ? 8.664 6.332 -0.690 1.00 80.00 90 TYR A N 1
ATOM 665 C CA . TYR A 1 90 ? 8.197 7.339 0.257 1.00 80.00 90 TYR A CA 1
ATOM 666 C C . TYR A 1 90 ? 6.943 6.792 0.934 1.00 80.00 90 TYR A C 1
ATOM 668 O O . TYR A 1 90 ? 5.934 6.550 0.271 1.00 80.00 90 TYR A O 1
ATOM 676 N N . THR A 1 91 ? 7.030 6.520 2.234 1.00 79.94 91 THR A N 1
ATOM 677 C CA . THR A 1 91 ? 5.975 5.847 3.002 1.00 79.94 91 THR A CA 1
ATOM 678 C C . THR A 1 91 ? 5.508 6.700 4.169 1.00 79.94 91 THR A C 1
ATOM 680 O O . THR A 1 91 ? 6.304 7.369 4.823 1.00 79.94 91 THR A O 1
ATOM 683 N N . SER A 1 92 ? 4.210 6.636 4.452 1.00 77.56 92 SER A N 1
ATOM 684 C CA . SER A 1 92 ? 3.598 7.161 5.669 1.00 77.56 92 SER A CA 1
ATOM 685 C C . SER A 1 92 ? 2.480 6.225 6.130 1.00 77.56 92 SER A C 1
ATOM 687 O O . SER A 1 92 ? 1.880 5.504 5.328 1.00 77.56 92 SER A O 1
ATOM 689 N N . CYS A 1 93 ? 2.222 6.216 7.435 1.00 78.38 93 CYS A N 1
ATOM 690 C CA . CYS A 1 93 ? 1.103 5.511 8.052 1.00 78.38 93 CYS A CA 1
ATOM 691 C C . CYS A 1 93 ? 0.096 6.548 8.586 1.00 78.38 93 CYS A C 1
ATOM 693 O O . CYS A 1 93 ? 0.476 7.670 8.896 1.00 78.38 93 CYS A O 1
ATOM 695 N N . THR A 1 94 ? -1.183 6.177 8.698 1.00 78.44 94 THR A N 1
ATOM 696 C CA . THR A 1 94 ? -2.197 6.969 9.417 1.00 78.44 94 THR A CA 1
ATOM 697 C C . THR A 1 94 ? -3.174 6.043 10.142 1.00 78.44 94 THR A C 1
ATOM 699 O O . THR A 1 94 ? -3.416 4.918 9.692 1.00 78.44 94 THR A O 1
ATOM 702 N N . GLN A 1 95 ? -3.757 6.498 11.253 1.00 78.88 95 GLN A N 1
ATOM 703 C CA . GLN A 1 95 ? -4.723 5.716 12.025 1.00 78.88 95 GLN A CA 1
ATOM 704 C C . GLN A 1 95 ? -6.162 5.988 11.586 1.00 78.88 95 GLN A C 1
ATOM 706 O O . GLN A 1 95 ? -6.653 7.115 11.661 1.00 78.88 95 GLN A O 1
ATOM 711 N N . LEU A 1 96 ? -6.880 4.922 11.224 1.00 80.06 96 LEU A N 1
ATOM 712 C CA . LEU A 1 96 ? -8.289 4.986 10.845 1.00 80.06 96 LEU A CA 1
ATOM 713 C C . LEU A 1 96 ? -9.157 4.133 11.772 1.00 80.06 96 LEU A C 1
ATOM 715 O O . LEU A 1 96 ? -8.853 2.973 12.045 1.00 80.06 96 LEU A O 1
ATOM 719 N N . ARG A 1 97 ? -10.310 4.675 12.169 1.00 82.94 97 ARG A N 1
ATOM 720 C CA . ARG A 1 97 ? -11.428 3.919 12.739 1.00 82.94 97 ARG A CA 1
ATOM 721 C C . ARG A 1 97 ? -12.524 3.795 11.691 1.00 82.94 97 ARG A C 1
ATOM 723 O O . ARG A 1 97 ? -13.326 4.709 11.506 1.00 82.94 97 ARG A O 1
ATOM 730 N N . VAL A 1 98 ? -12.567 2.648 11.020 1.00 84.62 98 VAL A N 1
ATOM 731 C CA . VAL A 1 98 ? -13.609 2.348 10.032 1.00 84.62 98 VAL A CA 1
ATOM 732 C C . VAL A 1 98 ? -14.889 1.920 10.750 1.00 84.62 98 VAL A C 1
ATOM 734 O O . VAL A 1 98 ? -14.881 1.013 11.581 1.00 84.62 98 VAL A O 1
ATOM 737 N N . THR A 1 99 ? -16.000 2.571 10.426 1.00 87.12 99 THR A N 1
ATOM 738 C CA . THR A 1 99 ? -17.338 2.263 10.943 1.00 87.12 99 THR A CA 1
ATOM 739 C C . THR A 1 99 ? -18.206 1.634 9.858 1.00 87.12 99 THR A C 1
ATOM 741 O O . THR A 1 99 ? -18.028 1.895 8.669 1.00 87.12 99 THR A O 1
ATOM 744 N N 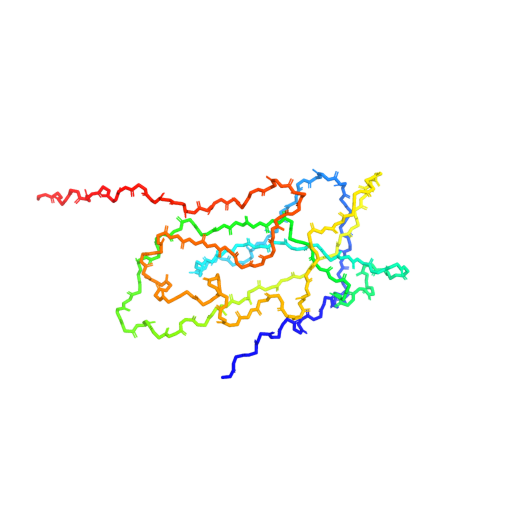. GLY A 1 100 ? -19.155 0.791 10.257 1.00 87.31 100 GLY A N 1
ATOM 745 C CA . GLY A 1 100 ? -20.085 0.127 9.346 1.00 87.31 100 GLY A CA 1
ATOM 746 C C . GLY A 1 100 ? -20.321 -1.332 9.723 1.00 87.31 100 GLY A C 1
ATOM 747 O O . GLY A 1 100 ? -19.669 -1.873 10.610 1.00 87.31 100 GLY A O 1
ATOM 748 N N . ASN A 1 101 ? -21.248 -1.973 9.012 1.00 87.56 101 ASN A N 1
ATOM 749 C CA . ASN A 1 101 ? -21.671 -3.356 9.272 1.00 87.56 101 ASN A CA 1
ATOM 750 C C . ASN A 1 101 ? -21.104 -4.343 8.236 1.00 87.56 101 ASN A C 1
ATOM 752 O O . ASN A 1 101 ? -21.678 -5.403 7.989 1.00 87.56 101 ASN A O 1
ATOM 756 N N . GLY A 1 102 ? -20.014 -3.964 7.561 1.00 82.44 102 GLY A N 1
ATOM 757 C CA . GLY A 1 102 ? -19.376 -4.799 6.550 1.00 82.44 102 GLY A CA 1
ATOM 758 C C . GLY A 1 102 ? -18.774 -6.060 7.167 1.00 82.44 102 GLY A C 1
ATOM 759 O O . GLY A 1 102 ? -18.092 -5.996 8.182 1.00 82.44 102 GLY A O 1
ATOM 760 N N . THR A 1 103 ? -18.996 -7.208 6.529 1.00 84.06 103 THR A N 1
ATOM 761 C CA . THR A 1 103 ? -18.471 -8.516 6.968 1.00 84.06 103 THR A CA 1
ATOM 762 C C . THR A 1 103 ? -17.429 -9.092 6.008 1.00 84.06 103 THR A C 1
ATOM 764 O O . THR A 1 103 ? -16.934 -10.201 6.209 1.00 84.06 103 THR A O 1
ATOM 767 N N . ARG A 1 104 ? -17.095 -8.362 4.934 1.00 85.38 104 ARG A N 1
ATOM 768 C CA . ARG A 1 104 ? -16.121 -8.818 3.938 1.00 85.38 104 ARG A CA 1
ATOM 769 C C . ARG A 1 104 ? -14.731 -8.873 4.556 1.00 85.38 104 ARG A C 1
ATOM 771 O O . ARG A 1 104 ? -14.258 -7.900 5.134 1.00 85.38 104 ARG A O 1
ATOM 778 N N . MET A 1 105 ? -14.061 -10.001 4.362 1.00 86.00 105 MET A N 1
ATOM 779 C CA . MET A 1 105 ? -12.664 -10.152 4.744 1.00 86.00 105 MET A CA 1
ATOM 780 C C . MET A 1 105 ? -11.769 -9.467 3.707 1.00 86.00 105 MET A C 1
ATOM 782 O O . MET A 1 105 ? -11.950 -9.646 2.498 1.00 86.00 105 MET A O 1
ATOM 786 N N . LEU A 1 106 ? -10.810 -8.682 4.195 1.00 87.56 106 LEU A N 1
ATOM 787 C CA . LEU A 1 106 ? -9.773 -8.071 3.369 1.00 87.56 106 LEU A CA 1
ATOM 788 C C . LEU A 1 106 ? -8.856 -9.148 2.778 1.00 87.56 106 L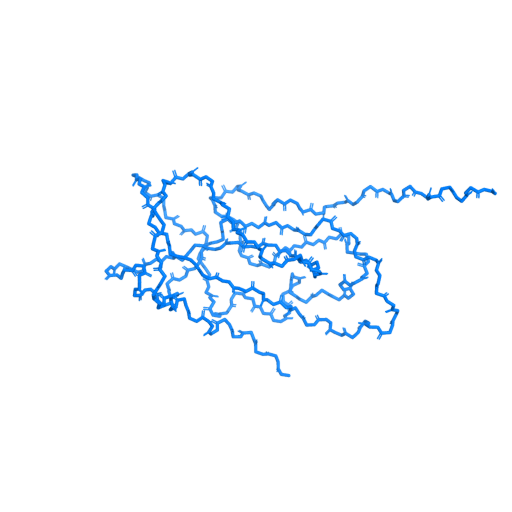EU A C 1
ATOM 790 O O . LEU A 1 106 ? -8.524 -10.127 3.456 1.00 87.56 106 LEU A O 1
ATOM 794 N N . GLY A 1 107 ? -8.454 -8.957 1.524 1.00 90.31 107 GLY A N 1
ATOM 795 C CA . GLY A 1 107 ? -7.458 -9.792 0.867 1.00 90.31 107 GLY A CA 1
ATOM 796 C C . GLY A 1 107 ? -7.323 -9.505 -0.633 1.00 90.31 107 GLY A C 1
ATOM 797 O O . GLY A 1 107 ? -8.175 -8.832 -1.204 1.00 90.31 107 GLY A O 1
ATOM 798 N N . PRO A 1 108 ? -6.298 -10.041 -1.307 1.00 93.88 108 PRO A N 1
ATOM 799 C CA . PRO A 1 108 ? -5.207 -10.854 -0.759 1.00 93.88 108 PRO A CA 1
ATOM 800 C C . PRO A 1 108 ? -4.336 -10.082 0.247 1.00 93.88 108 PRO A C 1
ATOM 802 O O . PRO A 1 108 ? -4.148 -8.875 0.114 1.00 93.88 108 PRO A O 1
ATOM 805 N N . LEU A 1 109 ? -3.835 -10.793 1.262 1.00 91.00 109 LEU A N 1
ATOM 806 C CA . LEU A 1 109 ? -2.953 -10.237 2.290 1.00 91.00 109 LEU A CA 1
ATOM 807 C C . LEU A 1 109 ? -1.492 -10.462 1.907 1.00 91.00 109 LEU A C 1
ATOM 809 O O . LEU A 1 109 ? -1.120 -11.563 1.502 1.00 91.00 109 LEU A O 1
ATOM 813 N N . VAL A 1 110 ? -0.672 -9.428 2.071 1.00 91.06 110 VAL A N 1
ATOM 814 C CA . VAL A 1 110 ? 0.772 -9.460 1.817 1.00 91.06 110 VAL A CA 1
ATOM 815 C C . VAL A 1 110 ? 1.544 -8.811 2.968 1.00 91.06 110 VAL A C 1
ATOM 817 O O . VAL A 1 110 ? 0.962 -8.062 3.744 1.00 91.06 110 VAL A O 1
ATOM 820 N N . ASN A 1 111 ? 2.837 -9.094 3.118 1.00 87.94 111 ASN A N 1
ATOM 821 C CA . ASN A 1 111 ? 3.627 -8.603 4.253 1.00 87.94 111 ASN A CA 1
ATOM 822 C C . ASN A 1 111 ? 4.656 -7.552 3.827 1.00 87.94 111 ASN A C 1
ATOM 824 O O . ASN A 1 111 ? 5.280 -7.667 2.768 1.00 87.94 111 ASN A O 1
ATOM 828 N N . PHE A 1 112 ? 4.864 -6.556 4.680 1.00 83.62 112 PHE A N 1
ATOM 829 C CA . PHE A 1 112 ? 5.987 -5.633 4.584 1.00 83.62 112 PHE A CA 1
ATOM 830 C C . PHE A 1 112 ? 6.852 -5.809 5.841 1.00 83.62 112 PHE A C 1
ATOM 832 O O . PHE A 1 112 ? 6.300 -5.715 6.935 1.00 83.62 112 PHE A O 1
ATOM 839 N N . PRO A 1 113 ? 8.157 -6.112 5.708 1.00 83.06 113 PRO A N 1
ATOM 840 C CA . PRO A 1 113 ? 8.884 -6.415 4.467 1.00 83.06 113 PRO A CA 1
ATOM 841 C C . PRO A 1 113 ? 8.456 -7.749 3.809 1.00 83.06 113 PRO A C 1
ATOM 843 O O . PRO A 1 113 ? 7.826 -8.601 4.433 1.00 83.06 113 PRO A O 1
ATOM 846 N N . GLY A 1 114 ? 8.803 -7.929 2.525 1.00 84.38 114 GLY A N 1
ATOM 847 C CA . GLY A 1 114 ? 8.669 -9.205 1.795 1.00 84.38 114 GLY A CA 1
ATOM 848 C C . GLY A 1 114 ? 7.870 -9.153 0.487 1.00 84.38 114 GLY A C 1
ATOM 849 O O . GLY A 1 114 ? 8.206 -9.860 -0.457 1.00 84.38 114 GLY A O 1
ATOM 850 N N . THR A 1 115 ? 6.847 -8.298 0.389 1.00 87.06 115 THR A N 1
ATOM 851 C CA . THR A 1 115 ? 6.016 -8.179 -0.832 1.00 87.06 115 THR A CA 1
ATOM 852 C C . THR A 1 115 ? 6.799 -7.650 -2.031 1.00 87.06 115 THR A C 1
ATOM 854 O O . THR A 1 115 ? 6.591 -8.096 -3.160 1.00 87.06 115 THR A O 1
ATOM 857 N N . TYR A 1 116 ? 7.670 -6.667 -1.799 1.00 86.94 116 TYR A N 1
ATOM 858 C CA . TYR A 1 116 ? 8.482 -6.046 -2.839 1.00 86.94 116 TYR A CA 1
ATOM 859 C C . TYR A 1 116 ? 9.908 -6.558 -2.747 1.00 86.94 116 TYR A C 1
ATOM 861 O O . TYR A 1 116 ? 10.536 -6.500 -1.693 1.00 86.94 116 TYR A O 1
ATOM 869 N N . THR A 1 117 ? 10.426 -7.023 -3.875 1.00 83.81 117 THR A N 1
ATOM 870 C CA . THR A 1 117 ? 11.822 -7.411 -4.030 1.00 83.81 117 THR A CA 1
ATOM 871 C C . THR A 1 117 ? 12.518 -6.455 -4.996 1.00 83.81 117 THR A C 1
ATOM 873 O O . THR A 1 117 ? 11.862 -5.885 -5.877 1.00 83.81 117 THR A O 1
ATOM 876 N N . PRO A 1 118 ? 13.852 -6.312 -4.896 1.00 77.19 118 PRO A N 1
ATOM 877 C CA . PRO A 1 118 ? 14.624 -5.483 -5.817 1.00 77.19 118 PRO A CA 1
ATOM 878 C C . PRO A 1 118 ? 14.524 -5.900 -7.286 1.00 77.19 118 PRO A C 1
ATOM 880 O O . PRO A 1 118 ? 15.002 -5.164 -8.133 1.00 77.19 118 PRO A O 1
ATOM 883 N N . THR A 1 119 ? 13.960 -7.066 -7.608 1.00 79.94 119 THR A N 1
ATOM 884 C CA . THR A 1 119 ? 13.822 -7.569 -8.983 1.00 79.94 119 THR A CA 1
ATOM 885 C C . THR A 1 119 ? 12.373 -7.612 -9.465 1.00 79.94 119 THR A C 1
ATOM 887 O O . THR A 1 119 ? 12.122 -8.042 -10.591 1.00 79.94 119 THR A O 1
ATOM 890 N N . ASN A 1 120 ? 11.402 -7.151 -8.662 1.00 82.50 120 ASN A N 1
ATOM 891 C CA . ASN A 1 120 ? 10.033 -6.995 -9.147 1.00 82.50 120 ASN A CA 1
ATOM 892 C C . ASN A 1 120 ? 10.027 -6.031 -10.349 1.00 82.50 120 ASN A C 1
ATOM 894 O O . ASN A 1 120 ? 10.584 -4.944 -10.234 1.00 82.50 120 ASN A O 1
ATOM 898 N N . PRO A 1 121 ? 9.344 -6.349 -11.462 1.00 75.94 121 PRO A N 1
ATOM 899 C CA . PRO A 1 121 ? 9.344 -5.508 -12.667 1.00 75.94 121 PRO A CA 1
ATOM 900 C C . PRO A 1 121 ? 8.687 -4.131 -12.467 1.00 75.94 121 PRO A C 1
ATOM 902 O O . PRO A 1 121 ? 8.892 -3.224 -13.264 1.00 75.94 121 PRO A O 1
ATOM 905 N N . GLY A 1 122 ? 7.904 -3.962 -11.397 1.00 78.69 122 GLY A N 1
ATOM 906 C CA . GLY A 1 122 ? 7.366 -2.667 -10.973 1.00 78.69 122 GLY A CA 1
ATOM 907 C C . GLY A 1 122 ? 8.273 -1.877 -10.014 1.00 78.69 122 GLY A C 1
ATOM 908 O O . GLY A 1 122 ? 7.933 -0.744 -9.680 1.00 78.69 122 GLY A O 1
ATOM 909 N N . VAL A 1 123 ? 9.380 -2.480 -9.558 1.00 80.06 123 VAL A N 1
ATOM 910 C CA . VAL A 1 123 ? 10.399 -1.907 -8.655 1.00 80.06 123 VAL A CA 1
ATOM 911 C C . VAL A 1 123 ? 11.693 -1.645 -9.426 1.00 80.06 123 VAL A C 1
ATOM 913 O O . VAL A 1 123 ? 12.184 -0.524 -9.441 1.00 80.06 123 VAL A O 1
ATOM 916 N N . LEU A 1 124 ? 12.230 -2.658 -10.108 1.00 78.19 124 LEU A N 1
ATOM 917 C CA . LEU A 1 124 ? 13.354 -2.508 -11.023 1.00 78.19 124 LEU A CA 1
ATOM 918 C C . LEU A 1 124 ? 12.827 -2.254 -12.425 1.00 78.19 124 LEU A C 1
ATOM 920 O O . LEU A 1 124 ? 12.359 -3.172 -13.099 1.00 78.19 124 LEU A O 1
ATOM 924 N N . ILE A 1 125 ? 12.941 -1.003 -12.855 1.00 73.94 125 ILE A N 1
ATOM 925 C CA . ILE A 1 125 ? 12.545 -0.565 -14.189 1.00 73.94 125 ILE A CA 1
ATOM 926 C C . ILE A 1 125 ? 13.820 -0.137 -14.920 1.00 73.94 125 ILE A C 1
ATOM 928 O O . ILE A 1 125 ? 14.314 0.973 -14.701 1.00 73.94 125 ILE A O 1
ATOM 932 N N . PRO A 1 126 ? 14.404 -1.010 -15.760 1.00 69.12 126 PRO A N 1
ATOM 933 C CA . PRO A 1 126 ? 15.551 -0.640 -16.576 1.00 69.12 126 PRO A CA 1
ATOM 934 C C . PRO A 1 126 ? 15.188 0.539 -17.480 1.00 69.12 126 PRO A C 1
ATOM 936 O O . PRO A 1 126 ? 14.167 0.496 -18.163 1.00 69.12 126 PRO A O 1
ATOM 939 N N . GLY A 1 127 ? 16.010 1.590 -17.476 1.00 67.06 127 GLY A N 1
ATOM 940 C CA . GLY A 1 127 ? 15.727 2.789 -18.264 1.00 67.06 127 GLY A CA 1
ATOM 941 C C . GLY A 1 127 ? 14.454 3.503 -17.810 1.00 67.06 127 GLY A C 1
ATOM 942 O O . GLY A 1 127 ? 13.677 3.936 -18.651 1.00 67.06 127 GLY A O 1
ATOM 943 N N . PHE A 1 128 ? 14.223 3.617 -16.499 1.00 67.75 128 PHE A N 1
ATOM 944 C CA . PHE A 1 128 ? 13.059 4.315 -15.942 1.00 67.75 128 PHE A CA 1
ATOM 945 C C . PHE A 1 128 ? 12.841 5.713 -16.544 1.00 67.75 128 PHE A C 1
ATOM 947 O O . PHE A 1 128 ? 11.713 6.094 -16.825 1.00 67.75 128 PHE A O 1
ATOM 954 N N . TRP A 1 129 ? 13.930 6.435 -16.814 1.00 63.06 129 TRP A N 1
ATOM 955 C CA . TRP A 1 129 ? 13.902 7.758 -17.439 1.00 63.06 129 TRP A CA 1
ATOM 956 C C . TRP A 1 129 ? 13.817 7.744 -18.974 1.00 63.06 129 TRP A C 1
ATOM 958 O O . TRP A 1 129 ? 14.023 8.762 -19.625 1.00 63.06 129 TRP A O 1
ATOM 968 N N . THR A 1 130 ? 13.553 6.581 -19.563 1.00 63.34 130 THR A N 1
ATOM 969 C CA . THR A 1 130 ? 13.276 6.412 -20.991 1.00 63.34 130 THR A CA 1
ATOM 970 C C . THR A 1 130 ? 11.786 6.146 -21.201 1.00 63.34 130 THR A C 1
ATOM 972 O O . THR A 1 130 ? 11.000 6.079 -20.257 1.00 63.34 130 THR A O 1
ATOM 975 N N . TYR A 1 131 ? 11.363 5.990 -22.451 1.00 64.12 131 TYR A N 1
ATOM 976 C CA . TYR A 1 131 ? 9.960 5.777 -22.785 1.00 64.12 131 TYR A CA 1
ATOM 977 C C . TYR A 1 131 ? 9.430 4.413 -22.284 1.00 64.12 131 TYR A C 1
ATOM 979 O O . TYR A 1 131 ? 9.607 3.374 -22.929 1.00 64.12 131 TYR A O 1
ATOM 987 N N . ILE A 1 132 ? 8.732 4.416 -21.140 1.00 69.44 132 ILE A N 1
ATOM 988 C CA . ILE A 1 132 ? 8.072 3.232 -20.564 1.00 69.44 132 ILE A CA 1
ATOM 989 C C . ILE A 1 132 ? 6.750 2.968 -21.296 1.00 69.44 132 ILE A C 1
ATOM 991 O O . ILE A 1 132 ? 5.746 3.629 -21.051 1.00 69.44 132 ILE A O 1
ATOM 995 N N . LYS A 1 133 ? 6.718 1.957 -22.173 1.00 67.12 133 LYS A N 1
ATOM 996 C CA . LYS A 1 133 ? 5.498 1.575 -22.919 1.00 67.12 133 LYS A CA 1
ATOM 997 C C . LYS A 1 133 ? 4.421 0.925 -22.059 1.00 67.12 133 LYS A C 1
ATOM 999 O O . LYS A 1 133 ? 3.240 1.126 -22.308 1.00 67.12 133 LYS A O 1
ATOM 1004 N N . ASN A 1 134 ? 4.841 0.103 -21.102 1.00 71.19 134 ASN A N 1
ATOM 1005 C CA . ASN A 1 134 ? 3.963 -0.680 -20.245 1.00 71.19 134 ASN A CA 1
ATOM 1006 C C . ASN A 1 134 ? 4.521 -0.656 -18.829 1.00 71.19 134 ASN A C 1
ATOM 1008 O O . ASN A 1 134 ? 5.684 -0.998 -18.619 1.00 71.19 134 ASN A O 1
ATOM 1012 N N . TYR A 1 135 ? 3.675 -0.310 -17.865 1.00 74.81 135 TYR A N 1
ATOM 1013 C CA . TYR A 1 135 ? 4.023 -0.334 -16.454 1.00 74.81 135 TYR A CA 1
ATOM 1014 C C . TYR A 1 135 ? 2.993 -1.141 -15.666 1.00 74.81 135 TYR A C 1
ATOM 1016 O O . TYR A 1 135 ? 1.787 -0.977 -15.844 1.00 74.81 135 TYR A O 1
ATOM 1024 N N . THR A 1 136 ? 3.473 -2.027 -14.795 1.00 80.12 136 THR A N 1
ATOM 1025 C CA . THR A 1 136 ? 2.638 -2.752 -13.831 1.00 80.12 136 THR A CA 1
ATOM 1026 C C . THR A 1 136 ? 3.137 -2.419 -12.428 1.00 80.12 136 THR A C 1
ATOM 1028 O O . THR A 1 136 ? 4.265 -2.800 -12.100 1.00 80.12 136 THR A O 1
ATOM 1031 N N . PRO A 1 137 ? 2.336 -1.719 -11.600 1.00 82.44 137 PRO A N 1
ATOM 1032 C CA . PRO A 1 137 ? 2.707 -1.435 -10.221 1.00 82.44 137 PRO A CA 1
ATOM 1033 C C . PRO A 1 137 ? 2.991 -2.732 -9.450 1.00 82.44 137 PRO A C 1
ATOM 1035 O O . PRO A 1 137 ? 2.243 -3.705 -9.605 1.00 82.44 137 PRO A O 1
ATOM 1038 N N . PRO A 1 138 ? 4.039 -2.781 -8.610 1.00 87.50 138 PRO A N 1
ATOM 1039 C CA . PRO A 1 138 ? 4.323 -3.960 -7.806 1.00 87.50 138 PRO A CA 1
ATOM 1040 C C . PRO A 1 138 ? 3.235 -4.155 -6.743 1.00 87.50 138 PRO A C 1
ATOM 1042 O O . PRO A 1 138 ? 2.564 -3.206 -6.345 1.00 87.50 138 PRO A O 1
ATOM 1045 N N . GLY A 1 139 ? 3.087 -5.383 -6.253 1.00 90.00 139 GLY A N 1
ATOM 1046 C CA . GLY A 1 139 ? 2.121 -5.723 -5.207 1.00 90.00 139 GLY A CA 1
ATOM 1047 C C . GLY A 1 139 ? 0.969 -6.595 -5.698 1.00 90.00 139 GLY A C 1
ATOM 1048 O O . GLY A 1 139 ? 0.937 -6.993 -6.864 1.00 90.00 139 GLY A O 1
ATOM 1049 N N . PRO A 1 140 ? 0.054 -6.962 -4.790 1.00 91.94 140 PRO A N 1
ATOM 1050 C CA . PRO A 1 140 ? -1.048 -7.846 -5.118 1.00 91.94 140 PRO A CA 1
ATOM 1051 C C . PRO A 1 140 ? -2.157 -7.117 -5.890 1.00 91.94 140 PRO A C 1
ATOM 1053 O O . PRO A 1 140 ? -2.153 -5.894 -6.030 1.00 91.94 140 PRO A O 1
ATOM 1056 N N . ALA A 1 141 ? -3.152 -7.877 -6.349 1.00 92.69 141 ALA A N 1
ATOM 1057 C CA . ALA A 1 141 ? -4.379 -7.311 -6.898 1.00 92.69 141 ALA A CA 1
ATOM 1058 C C . ALA A 1 141 ? -5.112 -6.427 -5.870 1.00 92.69 141 ALA A C 1
ATOM 1060 O O . ALA A 1 141 ? -5.052 -6.678 -4.664 1.00 92.69 141 ALA A O 1
ATOM 1061 N N . LEU A 1 142 ? -5.836 -5.422 -6.370 1.00 92.06 142 LEU A N 1
ATOM 1062 C CA . LEU A 1 142 ? -6.665 -4.543 -5.549 1.00 92.06 142 LEU A CA 1
ATOM 1063 C C . LEU A 1 142 ? -7.836 -5.289 -4.898 1.00 92.06 142 LEU A C 1
ATOM 1065 O O . LEU A 1 142 ? -8.425 -6.202 -5.485 1.00 92.06 142 LEU A O 1
ATOM 1069 N N . TRP A 1 143 ? -8.209 -4.828 -3.706 1.00 91.69 143 TRP A N 1
ATOM 1070 C CA . TRP A 1 143 ? -9.453 -5.182 -3.037 1.00 91.69 143 TRP A CA 1
ATOM 1071 C C . TRP A 1 143 ? -10.466 -4.026 -3.115 1.00 91.69 143 TRP A C 1
ATOM 1073 O O . TRP A 1 143 ? -10.076 -2.867 -2.975 1.00 91.69 143 TRP A O 1
ATOM 1083 N N . PRO A 1 144 ? -11.772 -4.315 -3.259 1.00 91.00 144 PRO A N 1
ATOM 1084 C CA . PRO A 1 144 ? -12.350 -5.636 -3.515 1.00 91.00 144 PRO A CA 1
ATOM 1085 C C . PRO A 1 144 ? -11.975 -6.191 -4.905 1.00 91.00 144 PRO A C 1
ATOM 1087 O O . PRO A 1 144 ? -11.578 -5.428 -5.787 1.00 91.00 144 PRO A O 1
ATOM 1090 N N . PRO A 1 145 ? -12.105 -7.515 -5.132 1.00 91.12 145 PRO A N 1
ATOM 1091 C CA . PRO A 1 145 ? -11.807 -8.111 -6.432 1.00 91.12 145 PRO A CA 1
ATOM 1092 C C . PRO A 1 145 ? -12.569 -7.425 -7.573 1.00 91.12 145 PRO A C 1
ATOM 1094 O O . PRO A 1 145 ? -13.764 -7.158 -7.454 1.00 91.12 145 PRO A O 1
ATOM 1097 N N . GLY A 1 146 ? -11.878 -7.176 -8.688 1.00 87.81 146 GLY A N 1
ATOM 1098 C CA . GLY A 1 146 ? -12.432 -6.492 -9.863 1.00 87.81 146 GLY A CA 1
ATOM 1099 C C . GLY A 1 146 ? -12.117 -4.995 -9.933 1.00 87.81 146 GLY A C 1
ATOM 1100 O O . GLY A 1 146 ? -12.316 -4.392 -10.989 1.00 87.81 146 GLY A O 1
ATOM 1101 N N . MET A 1 147 ? -11.567 -4.415 -8.862 1.00 87.56 147 MET A N 1
ATOM 1102 C CA . MET A 1 147 ? -10.969 -3.080 -8.899 1.00 87.56 147 MET A CA 1
ATOM 1103 C C . MET A 1 147 ? -9.776 -3.055 -9.862 1.00 87.56 147 MET A C 1
ATOM 1105 O O . MET A 1 147 ? -9.032 -4.031 -9.987 1.00 87.56 147 MET A O 1
ATOM 1109 N N . LYS A 1 148 ? -9.607 -1.932 -10.560 1.00 84.38 148 LYS A N 1
ATOM 1110 C CA . LYS A 1 148 ? -8.516 -1.716 -11.514 1.00 84.38 148 LYS A CA 1
ATOM 1111 C C . LYS A 1 148 ? -7.648 -0.568 -11.040 1.00 84.38 148 LYS A C 1
ATOM 1113 O O . LYS A 1 148 ? -8.169 0.423 -10.536 1.00 84.38 148 LYS A O 1
ATOM 1118 N N . ASP A 1 149 ? -6.352 -0.705 -11.271 1.00 81.75 149 ASP A N 1
ATOM 1119 C CA . ASP A 1 149 ? -5.390 0.371 -11.072 1.00 81.75 149 ASP A CA 1
ATOM 1120 C C . ASP A 1 149 ? -5.825 1.585 -11.897 1.00 81.75 149 ASP A C 1
ATOM 1122 O O . ASP A 1 149 ? -6.168 1.468 -13.083 1.00 81.75 149 ASP A O 1
ATOM 1126 N N . THR A 1 150 ? -5.852 2.747 -11.258 1.00 71.62 150 THR A N 1
ATOM 1127 C CA . THR A 1 150 ? -6.154 4.012 -11.921 1.00 71.62 150 THR A CA 1
ATOM 1128 C C . THR A 1 150 ? -4.895 4.507 -12.637 1.00 71.62 150 THR A C 1
ATOM 1130 O O . THR A 1 150 ? -3.775 4.138 -12.288 1.00 71.62 150 THR A O 1
ATOM 1133 N N . HIS A 1 151 ? -5.050 5.299 -13.701 1.00 61.06 151 HIS A N 1
ATOM 1134 C CA . HIS A 1 151 ? -3.912 5.928 -14.393 1.00 61.06 151 HIS A CA 1
ATOM 1135 C C . HIS A 1 151 ? -2.804 4.955 -14.854 1.00 61.06 151 HIS A C 1
ATOM 1137 O O . HIS A 1 151 ? -1.618 5.262 -14.785 1.00 61.06 151 HIS A O 1
ATOM 1143 N N . VAL A 1 152 ? -3.178 3.765 -15.336 1.00 56.47 152 VAL A N 1
ATOM 1144 C CA . VAL A 1 152 ? -2.231 2.865 -16.011 1.00 56.47 152 VAL A CA 1
ATOM 1145 C C . VAL A 1 152 ? -2.048 3.351 -17.442 1.00 56.47 152 VAL A C 1
ATOM 1147 O O . VAL A 1 152 ? -2.980 3.263 -18.246 1.00 56.47 152 VAL A O 1
ATOM 1150 N N . VAL A 1 153 ? -0.852 3.820 -17.790 1.00 53.28 153 VAL A N 1
ATOM 1151 C CA . VAL A 1 153 ? -0.483 4.005 -19.195 1.00 53.28 153 VAL A CA 1
ATOM 1152 C C . VAL A 1 153 ? -0.445 2.626 -19.852 1.00 53.28 153 VAL A C 1
ATOM 1154 O O . VAL A 1 153 ? 0.454 1.825 -19.604 1.00 53.28 153 VAL A O 1
ATOM 1157 N N . LYS A 1 154 ? -1.472 2.323 -20.652 1.00 46.00 154 LYS A N 1
ATOM 1158 C CA . LYS A 1 154 ? -1.547 1.094 -21.463 1.00 46.00 154 LYS A CA 1
ATOM 1159 C C . LYS A 1 154 ? -1.091 1.316 -22.904 1.00 46.00 154 LYS A C 1
ATOM 1161 O O . LYS A 1 154 ? -0.688 0.367 -23.560 1.00 46.00 154 LYS A O 1
ATOM 1166 N N . THR A 1 155 ? -1.158 2.561 -23.369 1.00 43.03 155 THR A N 1
ATOM 1167 C CA . THR A 1 155 ? -0.698 3.047 -24.674 1.00 43.03 155 THR A CA 1
ATOM 1168 C C . THR A 1 155 ? -0.688 4.569 -24.611 1.00 43.03 155 THR A C 1
ATOM 1170 O O . THR A 1 155 ? -1.712 5.159 -24.259 1.00 43.03 155 THR A O 1
ATOM 1173 N N . PHE A 1 156 ? 0.424 5.210 -24.959 1.00 45.00 156 PHE A N 1
ATOM 1174 C CA . PHE A 1 156 ? 0.399 6.644 -25.243 1.00 45.00 156 PHE A CA 1
ATOM 1175 C C . PHE A 1 156 ? -0.206 6.877 -26.639 1.00 45.00 156 PHE A C 1
ATOM 1177 O O . PHE A 1 156 ? 0.004 6.039 -27.524 1.00 45.00 156 PHE A O 1
ATOM 1184 N N . PRO A 1 157 ? -0.934 7.986 -26.869 1.00 45.09 157 PRO A N 1
ATOM 1185 C CA . PRO A 1 157 ? -1.163 8.457 -28.231 1.00 45.09 157 PRO A CA 1
ATOM 1186 C C . PRO A 1 157 ? 0.195 8.662 -28.933 1.00 45.09 157 PRO A C 1
ATOM 1188 O O . PRO A 1 157 ? 1.194 8.913 -28.246 1.00 45.09 157 PRO A O 1
ATOM 1191 N N . PRO A 1 158 ? 0.272 8.518 -30.271 1.00 42.28 158 PRO A N 1
ATOM 1192 C CA . PRO A 1 158 ? 1.473 8.892 -31.007 1.00 42.28 158 PRO A CA 1
ATOM 1193 C C . PRO A 1 158 ? 1.856 10.313 -30.604 1.00 42.28 158 PRO A C 1
ATOM 1195 O O . PRO A 1 158 ? 0.972 11.156 -30.450 1.00 42.28 158 PRO A O 1
ATOM 1198 N N . LEU A 1 159 ? 3.150 10.561 -30.404 1.00 45.44 159 LEU A N 1
ATOM 1199 C CA . LEU A 1 159 ? 3.641 11.928 -30.311 1.00 45.44 159 LEU A CA 1
ATOM 1200 C C . LEU A 1 159 ? 3.185 12.612 -31.603 1.00 45.44 159 LEU A C 1
ATOM 1202 O O . LEU A 1 159 ? 3.587 12.184 -32.686 1.00 45.44 159 LEU A O 1
ATOM 1206 N N . GLU A 1 160 ? 2.279 13.584 -31.511 1.00 46.66 160 GLU A N 1
ATOM 1207 C CA . GLU A 1 160 ? 2.131 14.524 -32.612 1.00 46.66 160 GLU A CA 1
ATOM 1208 C C . GLU A 1 160 ? 3.501 15.186 -32.728 1.00 46.66 160 GLU A C 1
ATOM 1210 O O . GLU A 1 160 ? 3.973 15.791 -31.765 1.00 46.66 160 GLU A O 1
ATOM 1215 N N . GLU A 1 161 ? 4.186 14.947 -33.848 1.00 44.59 161 GLU A N 1
ATOM 1216 C CA . GLU A 1 161 ? 5.391 15.687 -34.203 1.00 44.59 161 GLU A CA 1
ATOM 1217 C C . GLU A 1 161 ? 5.045 17.166 -34.033 1.00 44.59 161 GLU A C 1
ATOM 1219 O O . GLU A 1 161 ? 4.137 17.669 -34.706 1.00 44.59 161 GLU A O 1
ATOM 1224 N N . GLU A 1 162 ? 5.706 17.844 -33.088 1.00 46.28 162 GLU A N 1
ATOM 1225 C CA . GLU A 1 162 ? 5.677 19.297 -33.066 1.00 46.28 162 GLU A CA 1
ATOM 1226 C C . GLU A 1 162 ? 6.107 19.728 -34.463 1.00 46.28 162 GLU A C 1
ATOM 1228 O O . GLU A 1 162 ? 7.211 19.430 -34.918 1.00 46.28 162 GLU A O 1
ATOM 1233 N N . LYS A 1 163 ? 5.178 20.342 -35.198 1.00 42.41 163 LYS A N 1
ATOM 1234 C CA . LYS A 1 163 ? 5.521 21.019 -36.435 1.00 42.41 163 LYS A CA 1
ATOM 1235 C C . LYS A 1 163 ? 6.472 22.128 -36.034 1.00 42.41 163 LYS A C 1
ATOM 1237 O O . LYS A 1 163 ? 6.029 23.130 -35.472 1.00 42.41 163 LYS A O 1
ATOM 1242 N N . ASP A 1 164 ? 7.751 21.915 -36.310 1.00 42.66 164 ASP A N 1
ATOM 1243 C CA . ASP A 1 164 ? 8.751 22.967 -36.333 1.00 42.66 164 ASP A CA 1
ATOM 1244 C C . ASP A 1 164 ? 8.185 24.093 -37.207 1.00 42.66 164 ASP A C 1
ATOM 1246 O O . ASP A 1 164 ? 8.021 23.947 -38.422 1.00 42.66 164 ASP A O 1
ATOM 1250 N N . ASN A 1 165 ? 7.762 25.179 -36.561 1.00 43.69 165 ASN A N 1
ATOM 1251 C CA . ASN A 1 165 ? 7.327 26.375 -37.260 1.00 43.69 165 ASN A CA 1
ATOM 1252 C C . ASN A 1 165 ? 8.581 27.038 -37.839 1.00 43.69 165 ASN A C 1
ATOM 1254 O O . ASN A 1 165 ? 9.457 27.463 -37.087 1.00 43.69 165 ASN A O 1
ATOM 1258 N N . GLU A 1 166 ? 8.606 27.041 -39.171 1.00 46.59 166 GLU A N 1
ATOM 1259 C CA . GLU A 1 166 ? 9.520 27.704 -40.114 1.00 46.59 166 GLU A CA 1
ATOM 1260 C C . GLU A 1 166 ? 10.092 29.057 -39.655 1.00 46.59 166 GLU A C 1
ATOM 1262 O O . GLU A 1 166 ? 9.324 29.899 -39.129 1.00 46.59 166 GLU A O 1
#

Radius of gyration: 18.85 Å; chains: 1; bounding box: 46×39×61 Å